Protein AF-A0A353N7E7-F1 (afdb_monomer)

Secondary structure (DSSP, 8-state):
-PPPPPPPTTS-EEETTEEE-PPPP--PPSEEEEEEEE-TTS-EEEEEEEE-SSS--EEEEE-TTS-EEEEETT---EEHHHHHHHTT--SHHHHHHHTTT-TT--

Radius of gyration: 22.48 Å; Cα contacts (8 Å, |Δi|>4): 150; chains: 1; bounding box: 47×24×60 Å

Nearest PDB structures (foldseek):
  8x6g-assembly1_C  TM=9.381E-01  e=1.611E-09  Staphylococcus aureus
  6zfb-assembly1_x  TM=9.449E-01  e=2.851E-09  Bacillus subtilis
  6zfb-assembly1_X  TM=9.499E-01  e=4.015E-09  Bacillus subtilis
  8syi-assembly1_C  TM=8.340E-01  e=1.000E-08  Synechococcus elongatus
  8urw-assemb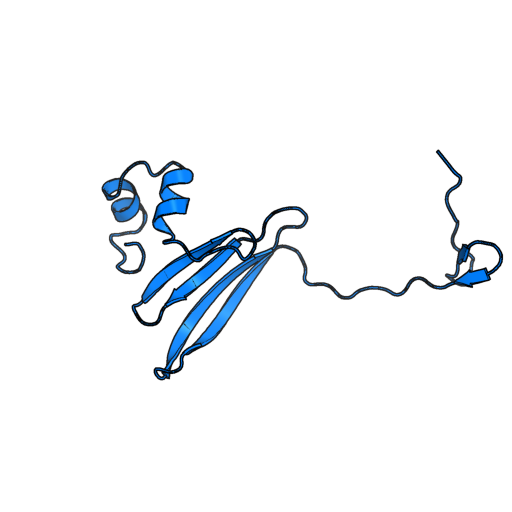ly1_C  TM=8.287E-01  e=3.316E-08  Synechococcus elongatus

pLDDT: mean 93.39, std 5.03, range [66.38, 98.0]

Mean predicted aligned error: 5.49 Å

Structure (mmCIF, N/CA/C/O backbone):
data_AF-A0A353N7E7-F1
#
_entry.id   AF-A0A353N7E7-F1
#
loop_
_atom_site.group_PDB
_atom_site.id
_atom_site.type_symbol
_atom_site.label_atom_id
_atom_site.label_alt_id
_atom_site.label_comp_id
_atom_site.label_asym_id
_atom_site.label_entity_id
_atom_site.label_seq_id
_atom_site.pdbx_PDB_ins_code
_atom_site.Cartn_x
_atom_site.Cartn_y
_atom_site.Cartn_z
_atom_site.occupancy
_atom_site.B_iso_or_equiv
_atom_site.auth_seq_id
_atom_site.auth_comp_id
_atom_site.auth_asym_id
_atom_site.auth_atom_id
_atom_site.pdbx_PDB_model_num
ATOM 1 N N . MET A 1 1 ? 0.642 7.565 -36.385 1.00 72.25 1 MET A N 1
ATOM 2 C CA . MET A 1 1 ? 1.321 6.565 -35.532 1.00 72.25 1 MET A CA 1
ATOM 3 C C . MET A 1 1 ? 2.684 6.323 -36.153 1.00 72.25 1 MET A C 1
ATOM 5 O O . MET A 1 1 ? 2.719 6.165 -37.364 1.00 72.25 1 MET A O 1
ATOM 9 N N . GLY A 1 2 ? 3.769 6.441 -35.384 1.00 86.31 2 GLY A N 1
ATOM 10 C CA . GLY A 1 2 ? 5.131 6.202 -35.885 1.00 86.31 2 GLY A CA 1
ATOM 11 C C . GLY A 1 2 ? 5.512 4.722 -35.842 1.00 86.31 2 GLY A C 1
ATOM 12 O O . GLY A 1 2 ? 4.775 3.920 -35.264 1.00 86.31 2 GLY A O 1
ATOM 13 N N . ASP A 1 3 ? 6.657 4.389 -36.434 1.00 89.12 3 ASP A N 1
ATOM 14 C CA . ASP A 1 3 ? 7.176 3.020 -36.478 1.00 89.12 3 ASP A CA 1
ATOM 15 C C . ASP A 1 3 ? 7.611 2.515 -35.094 1.00 89.12 3 ASP A C 1
ATOM 17 O O . ASP A 1 3 ? 8.061 3.279 -34.234 1.00 89.12 3 ASP A O 1
ATOM 21 N N . PHE A 1 4 ? 7.477 1.204 -34.882 1.00 92.81 4 PHE A N 1
ATOM 22 C CA . PHE A 1 4 ? 7.832 0.536 -33.633 1.00 92.81 4 PHE A CA 1
ATOM 23 C C . PHE A 1 4 ? 9.270 -0.014 -33.702 1.00 92.81 4 PHE A C 1
ATOM 25 O O . PHE A 1 4 ? 9.557 -0.822 -34.589 1.00 92.81 4 PHE A O 1
ATOM 32 N N . PRO A 1 5 ? 10.181 0.368 -32.787 1.00 93.94 5 PRO A N 1
ATOM 33 C CA . PRO A 1 5 ? 11.534 -0.183 -32.759 1.00 93.94 5 PRO A CA 1
ATOM 34 C C . PRO A 1 5 ? 11.524 -1.692 -32.493 1.00 93.94 5 PRO A C 1
ATOM 36 O O . PRO A 1 5 ? 10.916 -2.156 -31.529 1.00 93.94 5 PRO A O 1
ATOM 39 N N . LEU A 1 6 ? 12.236 -2.456 -33.321 1.00 95.69 6 LEU A N 1
ATOM 40 C CA . LEU A 1 6 ? 12.365 -3.905 -33.169 1.00 95.69 6 LEU A CA 1
ATOM 41 C C . LEU A 1 6 ? 13.646 -4.271 -32.416 1.00 95.69 6 LEU A C 1
ATOM 43 O O . LEU A 1 6 ? 14.672 -3.597 -32.532 1.00 95.69 6 LEU A O 1
ATOM 47 N N . MET A 1 7 ? 13.568 -5.351 -31.642 1.00 97.94 7 MET A N 1
ATOM 48 C CA . MET A 1 7 ? 14.715 -5.923 -30.943 1.00 97.94 7 MET A CA 1
ATOM 49 C C . MET A 1 7 ? 15.620 -6.653 -31.944 1.00 97.94 7 MET A C 1
ATOM 51 O O . MET A 1 7 ? 15.131 -7.375 -32.813 1.00 97.94 7 MET A O 1
ATOM 55 N N . THR A 1 8 ? 16.933 -6.477 -31.820 1.00 97.62 8 THR A N 1
ATOM 56 C CA . THR A 1 8 ? 17.926 -7.230 -32.598 1.00 97.62 8 THR A CA 1
ATOM 57 C C . THR A 1 8 ? 18.084 -8.654 -32.052 1.00 97.62 8 THR A C 1
ATOM 59 O O . THR A 1 8 ? 17.718 -8.939 -30.912 1.00 97.62 8 THR A O 1
ATOM 62 N N . GLU A 1 9 ? 18.727 -9.547 -32.807 1.00 97.44 9 GLU A N 1
ATOM 63 C CA . GLU A 1 9 ? 19.073 -10.902 -32.333 1.00 97.44 9 GLU A CA 1
ATOM 64 C C . GLU A 1 9 ? 19.975 -10.904 -31.082 1.00 97.44 9 GLU A C 1
ATOM 66 O O . GLU A 1 9 ? 20.043 -11.897 -30.3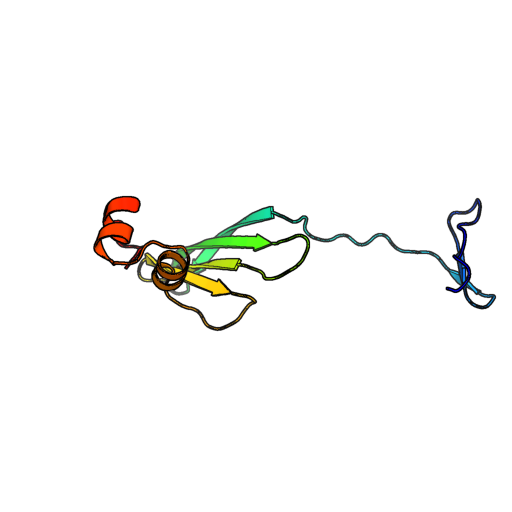63 1.00 97.44 9 GLU A O 1
ATOM 71 N N . LYS A 1 10 ? 20.649 -9.781 -30.793 1.00 96.88 10 LYS A N 1
ATOM 72 C CA . LYS A 1 10 ? 21.491 -9.594 -29.602 1.00 96.88 10 LYS A CA 1
ATOM 73 C C . LYS A 1 10 ? 20.714 -9.100 -28.376 1.00 96.88 10 LYS A C 1
AT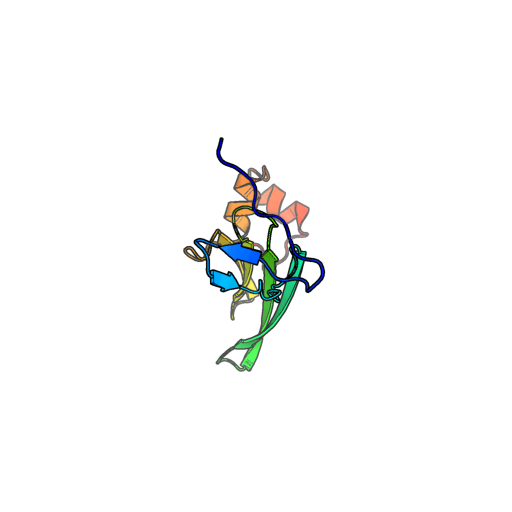OM 75 O O . LYS A 1 10 ? 21.316 -8.924 -27.320 1.00 96.88 10 LYS A O 1
ATOM 80 N N . GLY A 1 11 ? 19.413 -8.827 -28.500 1.00 96.56 11 GLY A N 1
ATOM 81 C CA . GLY A 1 11 ? 18.598 -8.268 -27.416 1.00 96.56 11 GLY A CA 1
ATOM 82 C C . GLY A 1 11 ? 18.751 -6.753 -27.215 1.00 96.56 11 GLY A C 1
ATOM 83 O O . GLY A 1 11 ? 18.371 -6.227 -26.169 1.00 96.56 11 GLY A O 1
ATOM 84 N N . THR A 1 12 ? 19.314 -6.042 -28.195 1.00 97.56 12 THR A N 1
ATOM 85 C CA . THR A 1 12 ? 19.492 -4.580 -28.186 1.00 97.56 12 THR A CA 1
ATOM 86 C C . THR A 1 12 ? 18.475 -3.892 -29.099 1.00 97.56 12 THR A C 1
ATOM 88 O O . THR A 1 12 ? 17.743 -4.541 -29.845 1.00 97.56 12 THR A O 1
ATOM 91 N N . PHE A 1 13 ? 18.419 -2.562 -29.049 1.00 97.88 13 PHE A N 1
ATOM 92 C CA . PHE A 1 13 ? 17.574 -1.721 -29.897 1.00 97.88 13 PHE A CA 1
ATOM 93 C C . PHE A 1 13 ? 18.403 -0.599 -30.522 1.00 97.88 13 PHE A C 1
ATOM 95 O O . PHE A 1 13 ? 19.276 -0.041 -29.859 1.00 97.88 13 PHE A O 1
ATOM 102 N N . ILE A 1 14 ? 18.095 -0.215 -31.764 1.00 96.62 14 ILE A N 1
ATOM 103 C CA . ILE A 1 14 ? 18.683 0.970 -32.403 1.00 96.62 14 ILE A CA 1
ATOM 104 C C . ILE A 1 14 ? 17.732 2.152 -32.225 1.00 96.62 14 ILE A C 1
ATOM 106 O O . ILE A 1 14 ? 16.656 2.188 -32.816 1.00 96.62 14 ILE A O 1
ATOM 110 N N . ILE A 1 15 ? 18.132 3.133 -31.416 1.00 96.25 15 ILE A N 1
ATOM 111 C CA . ILE A 1 15 ? 17.356 4.348 -31.141 1.00 96.25 15 ILE A CA 1
ATOM 112 C C . ILE A 1 15 ? 18.164 5.547 -31.634 1.00 96.25 15 ILE A C 1
ATOM 114 O O . ILE A 1 15 ? 19.226 5.844 -31.088 1.00 96.25 15 ILE A O 1
ATOM 118 N N . ASN A 1 16 ? 17.667 6.235 -32.666 1.00 93.94 16 ASN A N 1
ATOM 119 C CA . ASN A 1 16 ? 18.339 7.377 -33.305 1.00 93.94 16 ASN A CA 1
ATOM 120 C C . ASN A 1 16 ? 19.790 7.071 -33.731 1.00 93.94 16 ASN A C 1
ATOM 122 O O . ASN A 1 16 ? 20.693 7.874 -33.514 1.00 93.94 16 ASN A O 1
ATOM 126 N N . GLY A 1 17 ? 20.023 5.881 -34.296 1.00 94.50 17 GLY A N 1
ATOM 127 C CA . GLY A 1 17 ? 21.340 5.445 -34.776 1.00 94.50 17 GLY A CA 1
ATOM 128 C C . GLY A 1 17 ? 22.296 4.922 -33.697 1.00 94.50 17 GLY A C 1
ATOM 129 O O . GLY A 1 17 ? 23.376 4.453 -34.038 1.00 94.50 17 GLY A O 1
ATOM 130 N N . ALA A 1 18 ? 21.909 4.949 -32.418 1.00 96.94 18 ALA A N 1
ATOM 131 C CA . ALA A 1 18 ? 22.701 4.405 -31.318 1.00 96.94 18 ALA A CA 1
ATOM 132 C C . ALA A 1 18 ? 22.117 3.085 -30.799 1.00 96.94 18 ALA A C 1
ATOM 134 O O . ALA A 1 18 ? 20.904 2.963 -30.614 1.00 96.94 18 ALA A O 1
ATOM 135 N N . GLU A 1 19 ? 22.986 2.116 -30.514 1.00 97.75 19 GLU A N 1
ATOM 136 C CA . GLU A 1 19 ? 22.604 0.852 -29.883 1.00 97.75 19 GLU A CA 1
ATOM 137 C C . GLU A 1 19 ? 22.329 1.057 -28.387 1.00 97.75 19 GLU A C 1
ATOM 139 O O . GLU A 1 19 ? 23.097 1.700 -27.669 1.00 97.75 19 GLU A O 1
ATOM 144 N N . ARG A 1 20 ? 21.198 0.534 -27.915 1.00 97.56 20 ARG A N 1
ATOM 145 C CA . ARG A 1 20 ? 20.740 0.641 -26.529 1.00 97.56 20 ARG A CA 1
ATOM 146 C C . ARG A 1 20 ? 20.236 -0.698 -26.019 1.00 97.56 20 ARG A C 1
ATOM 148 O O . ARG A 1 20 ? 19.734 -1.518 -26.783 1.00 97.56 20 ARG A O 1
ATOM 155 N N . VAL A 1 21 ? 20.307 -0.880 -24.705 1.00 97.56 21 VAL A N 1
ATOM 156 C CA . VAL A 1 21 ? 19.694 -2.011 -24.004 1.00 97.56 21 VAL A CA 1
ATOM 157 C C . VAL A 1 21 ? 18.589 -1.498 -23.088 1.00 97.56 21 VAL A C 1
ATOM 159 O O . VAL A 1 21 ? 18.697 -0.408 -22.521 1.00 97.56 21 VAL A O 1
ATOM 162 N N . ILE A 1 22 ? 17.528 -2.286 -22.940 1.00 96.38 22 ILE A N 1
ATOM 163 C CA . ILE A 1 22 ? 16.488 -2.033 -21.943 1.00 96.38 22 ILE A CA 1
ATOM 164 C C . ILE A 1 22 ? 16.830 -2.844 -20.697 1.00 96.38 22 ILE A C 1
ATOM 166 O O . ILE A 1 22 ? 17.016 -4.055 -20.772 1.00 96.38 22 ILE A O 1
ATOM 170 N N . VAL A 1 23 ? 16.921 -2.170 -19.552 1.00 97.31 23 VAL A N 1
ATOM 171 C CA . VAL A 1 23 ? 17.194 -2.817 -18.265 1.00 97.31 23 VAL A CA 1
ATOM 172 C C . VAL A 1 23 ? 15.876 -3.205 -17.608 1.00 97.31 23 VAL A C 1
ATOM 174 O O . VAL A 1 23 ? 14.990 -2.365 -17.438 1.00 97.31 23 VAL A O 1
ATOM 177 N N . SER A 1 24 ? 15.760 -4.473 -17.213 1.00 96.38 24 SER A N 1
ATOM 178 C CA . SER A 1 24 ? 14.620 -4.962 -16.440 1.00 96.38 24 SER A CA 1
ATOM 179 C C . SER A 1 24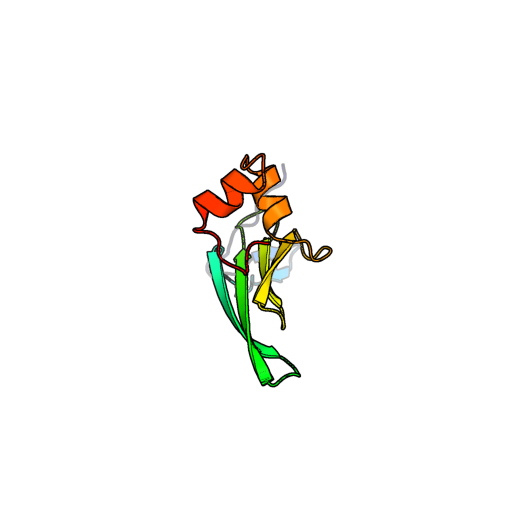 ? 14.533 -4.238 -15.099 1.00 96.38 24 SER A C 1
ATOM 181 O O . SER A 1 24 ? 15.493 -4.208 -14.330 1.00 96.38 24 SER A O 1
ATOM 183 N N . GLN A 1 25 ? 13.366 -3.672 -14.803 1.00 95.31 25 GLN A N 1
ATOM 184 C CA . GLN A 1 25 ? 13.094 -3.062 -13.507 1.00 95.31 25 GLN A CA 1
ATOM 185 C C . GLN A 1 25 ? 12.586 -4.114 -12.522 1.00 95.31 25 GLN A C 1
ATOM 187 O O . GLN A 1 25 ? 11.755 -4.951 -12.873 1.00 95.31 25 GLN A O 1
ATOM 192 N N . LEU A 1 26 ? 13.044 -4.031 -11.273 1.00 95.25 26 LEU A N 1
ATOM 193 C CA . LEU A 1 26 ? 12.457 -4.769 -10.161 1.00 95.25 26 LEU A CA 1
ATOM 194 C C . LEU A 1 26 ? 11.525 -3.834 -9.388 1.00 95.25 26 LEU A C 1
ATOM 196 O O . LEU A 1 26 ? 11.972 -2.880 -8.753 1.00 95.25 26 LEU A O 1
ATOM 200 N N . VAL A 1 27 ? 10.226 -4.115 -9.449 1.00 93.69 27 VAL A N 1
ATOM 201 C CA . VAL A 1 27 ? 9.177 -3.350 -8.763 1.00 93.69 27 VAL A CA 1
ATOM 202 C C . VAL A 1 27 ? 8.331 -4.281 -7.901 1.00 93.69 27 VAL A C 1
ATOM 204 O O . VAL A 1 27 ? 8.270 -5.486 -8.148 1.00 93.69 27 VAL A O 1
ATOM 207 N N . ARG A 1 28 ? 7.672 -3.735 -6.873 1.00 91.62 28 ARG A N 1
ATOM 208 C CA . ARG A 1 28 ? 6.704 -4.512 -6.087 1.00 91.62 28 ARG A CA 1
ATOM 209 C C . ARG A 1 28 ? 5.508 -4.863 -6.964 1.00 91.62 28 ARG A C 1
ATOM 211 O O . ARG A 1 28 ? 5.024 -4.014 -7.711 1.00 91.62 28 ARG A O 1
ATOM 218 N N . SER A 1 29 ? 5.025 -6.094 -6.845 1.00 96.19 29 SER A N 1
ATOM 219 C CA . SER A 1 29 ? 3.791 -6.509 -7.502 1.00 96.19 29 SER A CA 1
ATOM 220 C C . SER A 1 29 ? 2.580 -5.780 -6.905 1.00 96.19 29 SER A C 1
ATOM 222 O O . SER A 1 29 ? 2.581 -5.449 -5.719 1.00 96.19 29 SER A O 1
ATOM 224 N N . PRO A 1 30 ? 1.509 -5.576 -7.681 1.00 97.62 30 PRO A N 1
ATOM 225 C CA . PRO A 1 30 ? 0.214 -5.212 -7.123 1.00 97.62 30 PRO A CA 1
ATOM 226 C C . PRO A 1 30 ? -0.249 -6.253 -6.098 1.00 97.62 30 PRO A C 1
ATOM 228 O O . PRO A 1 30 ? -0.062 -7.453 -6.303 1.00 97.62 30 PRO A O 1
ATOM 231 N N . GLY A 1 31 ? -0.851 -5.807 -5.000 1.00 97.31 31 GLY A N 1
ATOM 232 C CA . GLY A 1 31 ? -1.292 -6.699 -3.932 1.00 97.31 31 GLY A CA 1
ATOM 233 C C . GLY A 1 31 ? -1.475 -6.007 -2.589 1.00 97.31 31 GLY A C 1
ATOM 234 O O . GLY A 1 31 ? -1.390 -4.783 -2.480 1.00 97.31 31 GLY A O 1
ATOM 235 N N . VAL A 1 32 ? -1.730 -6.823 -1.566 1.00 97.94 32 VAL A N 1
ATOM 236 C CA . VAL A 1 32 ? -1.856 -6.383 -0.174 1.00 97.94 32 VAL A CA 1
ATOM 237 C C . VAL A 1 32 ? -0.600 -6.789 0.587 1.00 97.94 32 VAL A C 1
ATOM 239 O O . VAL A 1 32 ? -0.233 -7.962 0.612 1.00 97.94 32 VAL A O 1
ATOM 242 N N . TYR A 1 33 ? 0.050 -5.813 1.210 1.00 97.88 33 TYR A N 1
ATOM 243 C CA . TYR A 1 33 ? 1.261 -5.994 2.001 1.00 97.88 33 TYR A CA 1
ATOM 244 C C . TYR A 1 33 ? 0.976 -5.675 3.457 1.00 97.88 33 TYR A C 1
ATOM 246 O O . TYR A 1 33 ? 0.416 -4.622 3.742 1.00 97.88 33 TYR A O 1
ATOM 254 N N . PHE A 1 34 ? 1.409 -6.540 4.369 1.00 98.00 34 PHE A N 1
ATOM 255 C CA . PHE A 1 34 ? 1.286 -6.319 5.807 1.00 98.00 34 PHE A CA 1
ATOM 256 C C . PHE A 1 34 ? 2.637 -5.933 6.404 1.00 98.00 34 PHE A C 1
ATOM 258 O O . PHE A 1 34 ? 3.675 -6.470 6.015 1.00 98.00 34 PHE A O 1
ATOM 265 N N . GLY A 1 35 ? 2.616 -4.994 7.342 1.00 96.75 35 GLY A N 1
ATOM 266 C CA . GLY A 1 35 ? 3.788 -4.476 8.028 1.00 96.75 35 GLY A CA 1
ATOM 267 C C . GLY A 1 35 ? 3.647 -4.561 9.542 1.00 96.75 35 GLY A C 1
ATOM 268 O O . GLY A 1 35 ? 2.543 -4.571 10.089 1.00 96.75 35 GLY A O 1
ATOM 269 N N . LYS A 1 36 ? 4.799 -4.611 10.211 1.00 96.69 36 LYS A N 1
ATOM 270 C CA . LYS A 1 36 ? 4.931 -4.534 11.664 1.00 96.69 36 LYS A CA 1
ATOM 271 C C . LYS A 1 36 ? 6.088 -3.596 11.995 1.00 96.69 36 LYS A C 1
ATOM 273 O O . LYS A 1 36 ? 7.192 -3.797 11.493 1.00 96.69 36 LYS A O 1
ATOM 278 N N . SER A 1 37 ? 5.850 -2.607 12.845 1.00 95.56 37 SER A N 1
ATOM 279 C CA . SER A 1 37 ? 6.876 -1.707 13.380 1.00 95.56 37 SER A CA 1
ATOM 280 C C . SER A 1 37 ? 6.726 -1.559 14.894 1.00 95.56 37 SER A C 1
ATOM 282 O O . SER A 1 37 ? 5.725 -1.978 15.472 1.00 95.56 37 SER A O 1
ATOM 284 N N . ILE A 1 38 ? 7.749 -1.014 15.549 1.00 94.75 38 ILE A N 1
ATOM 285 C CA . ILE A 1 38 ? 7.703 -0.652 16.968 1.00 94.75 38 ILE A CA 1
ATOM 286 C C . ILE A 1 38 ? 7.664 0.873 17.025 1.00 94.75 38 ILE A C 1
ATOM 288 O O . ILE A 1 38 ? 8.553 1.532 16.488 1.00 94.75 38 ILE A O 1
ATOM 292 N N . ASP A 1 39 ? 6.609 1.419 17.620 1.00 92.50 39 ASP A N 1
ATOM 293 C CA . ASP A 1 39 ? 6.487 2.846 17.896 1.00 92.50 39 ASP A CA 1
ATOM 294 C C . ASP A 1 39 ? 7.452 3.278 19.015 1.00 92.50 39 ASP A C 1
ATOM 296 O O . ASP A 1 39 ? 7.955 2.468 19.791 1.00 92.50 39 ASP A O 1
ATOM 300 N N . THR A 1 40 ? 7.686 4.583 19.120 1.00 91.38 40 THR A N 1
ATOM 301 C CA . THR A 1 40 ? 8.488 5.232 20.166 1.00 91.38 40 THR A CA 1
ATOM 302 C C . THR A 1 40 ? 8.088 4.847 21.594 1.00 91.38 40 THR A C 1
ATOM 304 O O . THR A 1 40 ? 8.950 4.769 22.466 1.00 91.38 40 THR A O 1
ATOM 307 N N . SER A 1 41 ? 6.810 4.542 21.830 1.00 92.50 41 SER A N 1
ATOM 308 C CA . SER A 1 41 ? 6.294 4.026 23.106 1.00 92.50 41 SER A CA 1
ATOM 309 C C . SER A 1 41 ? 6.683 2.567 23.409 1.00 92.50 41 SER A C 1
ATOM 311 O O . SER A 1 41 ? 6.357 2.050 24.475 1.00 92.50 41 SER A O 1
ATOM 313 N N . GLY A 1 42 ? 7.348 1.874 22.479 1.00 92.38 42 GLY A N 1
ATOM 314 C CA . GLY A 1 42 ? 7.630 0.437 22.541 1.00 92.38 42 GLY A CA 1
ATOM 315 C C . GLY A 1 42 ? 6.468 -0.437 22.059 1.00 92.38 42 GLY A C 1
ATOM 316 O O . GLY A 1 42 ? 6.596 -1.663 21.998 1.00 92.38 42 GLY A O 1
ATOM 317 N N . LYS A 1 43 ? 5.335 0.167 21.684 1.00 93.88 43 LYS A N 1
ATOM 318 C CA . LYS A 1 43 ? 4.162 -0.558 21.200 1.00 93.88 43 LYS A CA 1
ATOM 319 C C . LYS A 1 43 ? 4.383 -1.095 19.790 1.00 93.88 43 LYS A C 1
ATOM 321 O O . LYS A 1 43 ? 4.900 -0.407 18.916 1.00 93.88 43 LYS A O 1
ATOM 326 N N . THR A 1 44 ? 3.939 -2.324 19.545 1.00 95.38 44 THR A N 1
ATOM 327 C CA . THR A 1 44 ? 3.884 -2.873 18.187 1.00 95.38 44 THR A CA 1
ATOM 328 C C . THR A 1 44 ? 2.739 -2.234 17.402 1.00 95.38 44 THR A C 1
ATOM 330 O O . THR A 1 44 ? 1.589 -2.317 17.822 1.00 95.38 44 THR A O 1
ATOM 333 N N . ILE A 1 45 ? 3.050 -1.675 16.236 1.00 96.31 45 ILE A N 1
ATOM 334 C CA . ILE A 1 45 ? 2.089 -1.138 15.275 1.00 96.31 45 ILE A CA 1
ATOM 335 C C . ILE A 1 45 ? 2.006 -2.066 14.069 1.00 96.31 45 ILE A C 1
ATOM 337 O O . ILE A 1 45 ? 3.025 -2.474 13.507 1.00 96.31 45 ILE A O 1
ATOM 341 N N . TYR A 1 46 ? 0.779 -2.376 13.661 1.00 96.56 46 TYR A N 1
ATOM 342 C CA . TYR A 1 46 ? 0.497 -3.122 12.442 1.00 96.56 46 TYR A CA 1
ATOM 343 C C . TYR A 1 46 ? 0.027 -2.178 11.340 1.00 96.56 46 TYR A C 1
ATOM 345 O O . TYR A 1 46 ? -0.687 -1.204 11.593 1.00 96.56 46 TYR A O 1
ATOM 353 N N . SER A 1 47 ? 0.409 -2.485 10.106 1.00 97.25 47 SER A N 1
ATOM 354 C CA . SER A 1 47 ? -0.023 -1.746 8.925 1.00 97.25 47 SER A CA 1
ATOM 355 C C . SER A 1 47 ? -0.370 -2.679 7.775 1.00 97.25 47 SER A C 1
ATOM 357 O O . SER A 1 47 ? 0.065 -3.831 7.721 1.00 97.25 47 SER A O 1
ATOM 359 N N . ALA A 1 48 ? -1.176 -2.176 6.850 1.00 97.75 48 ALA A N 1
ATOM 360 C CA . ALA A 1 48 ? -1.522 -2.842 5.610 1.00 97.75 48 ALA A CA 1
AT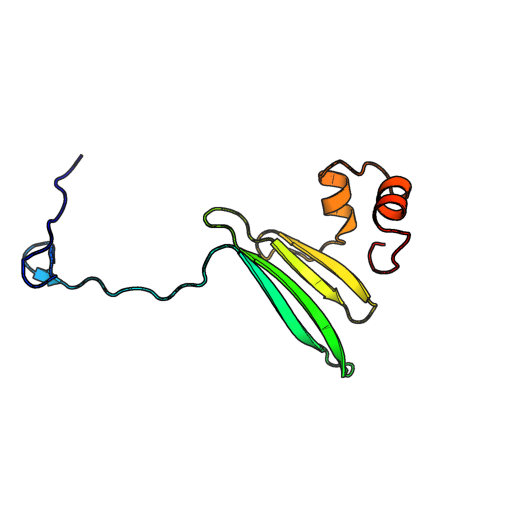OM 361 C C . ALA A 1 48 ? -1.512 -1.829 4.461 1.00 97.75 48 ALA A C 1
ATOM 363 O O . ALA A 1 48 ? -2.055 -0.737 4.591 1.00 97.75 48 ALA A O 1
ATOM 364 N N . ILE A 1 49 ? -0.906 -2.177 3.330 1.00 97.19 49 ILE A N 1
ATOM 365 C CA . ILE A 1 49 ? -0.849 -1.328 2.135 1.00 97.19 49 ILE A CA 1
ATOM 366 C C . ILE A 1 49 ? -1.428 -2.106 0.961 1.00 97.19 49 ILE A C 1
ATOM 368 O O . ILE A 1 49 ? -0.963 -3.203 0.653 1.00 97.19 49 ILE A O 1
ATOM 372 N N . ILE A 1 50 ? -2.413 -1.520 0.290 1.00 97.44 50 ILE A N 1
ATOM 373 C CA . ILE A 1 50 ? -2.990 -2.025 -0.953 1.00 97.44 50 ILE A CA 1
ATOM 374 C C . ILE A 1 50 ? -2.357 -1.253 -2.109 1.00 97.44 50 ILE A C 1
ATOM 376 O O . ILE A 1 50 ? -2.579 -0.051 -2.268 1.00 97.44 50 ILE A O 1
ATOM 380 N N . ILE A 1 51 ? -1.566 -1.962 -2.912 1.00 96.81 51 ILE A N 1
ATOM 381 C CA . ILE A 1 51 ? -0.891 -1.434 -4.097 1.00 96.81 51 ILE A CA 1
ATOM 382 C C . ILE A 1 51 ? -1.668 -1.902 -5.333 1.00 96.81 51 ILE A C 1
ATOM 384 O O . ILE A 1 51 ? -1.658 -3.101 -5.630 1.00 96.81 51 ILE A O 1
ATOM 388 N N . PRO A 1 52 ? -2.351 -1.009 -6.068 1.00 96.56 52 PRO A N 1
ATOM 389 C CA . PRO A 1 52 ? -3.021 -1.386 -7.305 1.00 96.56 52 PRO A CA 1
ATOM 390 C C . PRO A 1 52 ? -2.032 -1.457 -8.477 1.00 96.56 52 PRO A C 1
ATOM 392 O O . PRO A 1 52 ? -0.967 -0.846 -8.458 1.00 96.56 52 PRO A O 1
ATOM 395 N N . ASN A 1 53 ? -2.423 -2.147 -9.553 1.00 95.38 53 ASN A N 1
ATOM 396 C CA . ASN A 1 53 ? -1.670 -2.110 -10.814 1.00 95.38 53 ASN A CA 1
ATOM 397 C C . ASN A 1 53 ? -1.729 -0.722 -11.477 1.00 95.38 53 ASN A C 1
ATOM 399 O O . ASN A 1 53 ? -0.781 -0.280 -12.119 1.00 95.38 53 ASN A O 1
ATOM 403 N N . ARG A 1 54 ? -2.863 -0.031 -11.323 1.00 93.88 54 ARG A N 1
ATOM 404 C CA . ARG A 1 54 ? -3.071 1.362 -11.727 1.00 93.88 54 ARG A CA 1
ATOM 405 C C . ARG A 1 54 ? -4.026 2.026 -10.746 1.00 93.88 54 ARG A C 1
ATOM 407 O O . ARG A 1 54 ? -5.033 1.423 -10.386 1.00 93.88 54 ARG A O 1
ATOM 414 N N . GLY A 1 55 ? -3.738 3.269 -10.379 1.00 93.62 55 GLY A N 1
ATOM 415 C CA . GLY A 1 55 ? -4.601 4.082 -9.527 1.00 93.62 55 GLY A CA 1
ATOM 416 C C . GLY A 1 55 ? -4.059 4.271 -8.115 1.00 93.62 55 GLY A C 1
ATOM 417 O O . GLY A 1 55 ? -2.857 4.177 -7.869 1.00 93.62 55 GLY A O 1
ATOM 418 N N . THR A 1 56 ? -4.977 4.579 -7.208 1.00 94.50 56 THR A N 1
ATOM 419 C CA . THR A 1 56 ? -4.687 5.105 -5.876 1.00 94.50 56 THR A CA 1
ATOM 420 C C . THR A 1 56 ? -4.268 4.037 -4.875 1.00 94.50 56 THR A C 1
ATOM 422 O O . THR A 1 56 ? -4.891 2.982 -4.768 1.00 94.50 56 THR A O 1
ATOM 425 N N . TRP A 1 57 ? -3.238 4.347 -4.090 1.00 95.19 57 TRP A N 1
ATOM 426 C CA . TRP A 1 57 ? -2.779 3.494 -2.999 1.00 95.19 57 TRP A CA 1
ATOM 427 C C . TRP A 1 57 ? -3.670 3.671 -1.771 1.00 95.19 57 TRP A C 1
ATOM 429 O O . TRP A 1 57 ? -4.046 4.796 -1.430 1.00 95.19 57 TRP A O 1
ATOM 439 N N . LEU A 1 58 ? -3.972 2.564 -1.092 1.00 96.88 58 LEU A N 1
ATOM 440 C CA . LEU A 1 58 ? -4.660 2.581 0.195 1.00 96.88 58 LEU A CA 1
ATOM 441 C C . LEU A 1 58 ? -3.703 2.103 1.278 1.00 96.88 58 LEU A C 1
ATOM 443 O O . LEU A 1 58 ? -3.229 0.971 1.233 1.00 96.88 58 LEU A O 1
ATOM 447 N N . GLU A 1 59 ? -3.430 2.950 2.256 1.00 97.38 59 GLU A N 1
ATOM 448 C CA . GLU A 1 59 ? -2.541 2.632 3.369 1.00 97.38 59 GLU A CA 1
ATOM 449 C C . GLU A 1 59 ? -3.352 2.646 4.658 1.00 97.38 59 GLU A C 1
ATOM 451 O O . GLU A 1 59 ? -4.049 3.615 4.938 1.00 97.38 59 GLU A O 1
ATOM 456 N N . MET A 1 60 ? -3.277 1.578 5.440 1.00 97.25 60 MET A N 1
ATOM 457 C CA . MET A 1 60 ? -3.966 1.423 6.714 1.00 97.25 60 MET A CA 1
ATOM 458 C C . MET A 1 60 ? -2.944 1.169 7.812 1.00 97.25 60 MET A C 1
ATOM 460 O O . MET A 1 60 ? -2.007 0.393 7.629 1.00 97.25 60 MET A O 1
ATOM 464 N N . GLU A 1 61 ? -3.122 1.807 8.958 1.00 96.25 61 GLU A N 1
ATOM 465 C CA . GLU A 1 61 ? -2.224 1.645 10.099 1.00 96.25 61 GLU A CA 1
ATOM 466 C C . GLU A 1 61 ? -2.979 1.819 11.411 1.00 96.25 61 GLU A C 1
ATOM 468 O O . GLU A 1 61 ? -3.873 2.666 11.519 1.00 96.25 61 GLU A O 1
ATOM 473 N N . PHE A 1 62 ? -2.583 1.038 12.410 1.00 95.75 62 PHE A N 1
ATOM 474 C CA . PHE A 1 62 ? -2.935 1.322 13.795 1.00 95.75 62 PHE A CA 1
ATOM 475 C C . PHE A 1 62 ? -2.075 2.473 14.326 1.00 95.75 62 PHE A C 1
ATOM 477 O O . PHE A 1 62 ? -0.974 2.726 13.835 1.00 95.75 62 PHE A O 1
ATOM 484 N N . ASP A 1 63 ? -2.569 3.191 15.325 1.00 92.50 63 ASP A N 1
ATOM 485 C CA . ASP A 1 63 ? -1.768 4.135 16.099 1.00 92.50 63 ASP A CA 1
ATOM 486 C C . ASP A 1 63 ? -1.404 3.577 17.489 1.00 92.50 63 ASP A C 1
ATOM 488 O O . ASP A 1 63 ? -1.729 2.442 17.852 1.00 92.50 63 ASP A O 1
ATOM 492 N N . ALA A 1 64 ? -0.723 4.396 18.293 1.00 91.44 64 ALA A N 1
ATOM 493 C CA . ALA A 1 64 ? -0.353 4.038 19.659 1.00 91.44 64 ALA A CA 1
ATOM 494 C C . ALA A 1 64 ? -1.564 3.815 20.591 1.00 91.44 64 ALA A C 1
ATOM 4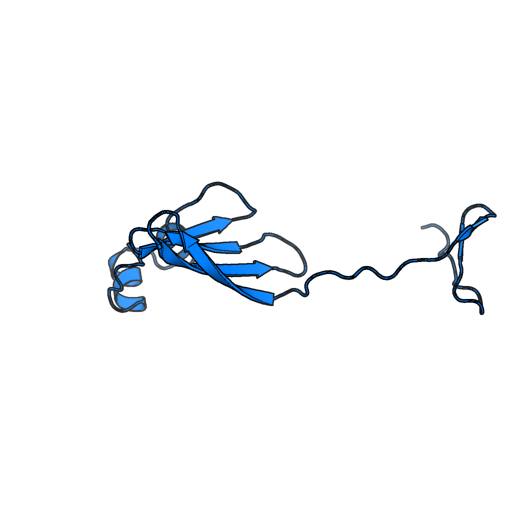96 O O . ALA A 1 64 ? -1.413 3.176 21.632 1.00 91.44 64 ALA A O 1
ATOM 497 N N . ASN A 1 65 ? -2.763 4.260 20.206 1.00 91.31 65 ASN A N 1
ATOM 498 C CA . ASN A 1 65 ? -4.013 4.122 20.957 1.00 91.31 65 ASN A CA 1
ATOM 499 C C . ASN A 1 65 ? -4.912 2.990 20.424 1.00 91.31 65 ASN A C 1
ATOM 501 O O . ASN A 1 65 ? -6.074 2.916 20.805 1.00 91.31 65 ASN A O 1
ATOM 505 N N . ASP A 1 66 ? -4.387 2.117 19.555 1.00 91.50 66 ASP A N 1
ATOM 506 C CA . ASP A 1 66 ? -5.139 1.032 18.899 1.00 91.50 66 ASP A CA 1
ATOM 507 C C . ASP A 1 66 ? -6.266 1.504 17.971 1.00 91.50 66 ASP A C 1
ATOM 509 O O . ASP A 1 66 ? -7.125 0.709 17.602 1.00 91.50 66 ASP A O 1
ATOM 513 N N . VAL A 1 67 ? -6.251 2.759 17.520 1.00 93.62 67 VAL A N 1
ATOM 514 C CA . VAL A 1 67 ? -7.222 3.273 16.548 1.00 93.62 67 VAL A CA 1
ATOM 515 C C . VAL A 1 67 ? -6.737 2.977 15.131 1.00 93.62 67 VAL A C 1
ATOM 517 O O . VAL A 1 67 ? -5.576 3.224 14.789 1.00 93.62 67 VAL A O 1
ATOM 520 N N . LEU A 1 68 ? -7.630 2.449 14.288 1.00 95.88 68 LEU A N 1
ATOM 521 C CA . LEU A 1 68 ? -7.333 2.138 12.894 1.00 95.88 68 LEU A CA 1
ATOM 522 C C . LEU A 1 68 ? -7.619 3.338 11.988 1.00 95.88 68 LEU A C 1
ATOM 524 O O . LEU A 1 68 ? -8.720 3.892 11.936 1.00 95.88 68 LEU A O 1
ATOM 528 N N . TYR A 1 69 ? -6.623 3.687 11.190 1.00 96.69 69 TYR A N 1
ATOM 529 C CA . TYR A 1 69 ? -6.697 4.794 10.254 1.00 96.69 69 TYR A CA 1
ATOM 530 C C . TYR A 1 69 ? -6.400 4.353 8.833 1.00 96.69 69 TYR A C 1
ATOM 532 O O . TYR A 1 69 ? -5.791 3.311 8.599 1.00 96.69 69 TYR A O 1
ATOM 540 N N . VAL A 1 70 ? -6.780 5.213 7.893 1.00 97.38 70 VAL A N 1
ATOM 541 C CA . VAL A 1 70 ? -6.493 5.064 6.474 1.00 97.38 70 VAL A CA 1
ATOM 542 C C . VAL A 1 70 ? -5.912 6.347 5.880 1.00 97.38 70 VAL A C 1
ATOM 544 O O . VAL A 1 70 ? -6.262 7.460 6.282 1.00 97.38 70 VAL A O 1
ATOM 547 N N . ARG A 1 71 ? -5.014 6.190 4.909 1.00 97.25 71 ARG A N 1
ATOM 548 C CA . ARG A 1 71 ? -4.536 7.228 3.995 1.00 97.25 71 ARG A CA 1
ATOM 549 C C . ARG A 1 71 ? -4.833 6.783 2.573 1.00 97.25 71 ARG A C 1
ATOM 551 O O . ARG A 1 71 ? -4.589 5.637 2.199 1.00 97.25 71 ARG A O 1
ATOM 558 N N . ILE A 1 72 ? -5.349 7.716 1.788 1.00 96.44 72 ILE A N 1
ATOM 559 C CA . ILE A 1 72 ? -5.648 7.525 0.372 1.00 96.44 72 ILE A CA 1
ATOM 560 C C . ILE A 1 72 ? -4.598 8.327 -0.394 1.00 96.44 72 ILE A C 1
ATOM 562 O O . ILE A 1 72 ? -4.479 9.527 -0.173 1.00 96.44 72 ILE A O 1
ATOM 566 N N . ASP A 1 73 ? -3.799 7.680 -1.236 1.00 93.00 73 ASP A N 1
ATOM 567 C CA . ASP A 1 73 ? -2.750 8.319 -2.049 1.00 93.00 73 ASP A CA 1
ATOM 568 C C . ASP A 1 73 ? -1.716 9.144 -1.258 1.00 93.00 73 ASP A C 1
ATOM 570 O O . ASP A 1 73 ? -1.341 10.250 -1.645 1.00 93.00 73 ASP A O 1
ATOM 574 N N . ARG A 1 74 ? -1.278 8.639 -0.095 1.00 87.31 74 ARG A N 1
ATOM 575 C CA . ARG A 1 74 ? -0.334 9.335 0.810 1.00 87.31 74 ARG A CA 1
ATOM 576 C C . ARG A 1 74 ? -0.813 10.706 1.302 1.00 87.31 74 ARG A C 1
ATOM 578 O O . ARG A 1 74 ? -0.014 11.514 1.775 1.00 87.31 74 ARG A O 1
ATOM 585 N N . THR A 1 75 ? -2.114 10.971 1.224 1.00 93.50 75 THR A N 1
ATOM 586 C CA . THR A 1 75 ? -2.719 12.171 1.806 1.00 93.50 75 THR A CA 1
ATOM 587 C C . THR A 1 75 ? -2.879 12.032 3.327 1.00 93.50 75 THR A C 1
ATOM 589 O O . THR A 1 75 ? -2.332 11.122 3.961 1.00 93.50 75 THR A O 1
ATOM 592 N N . ARG A 1 76 ? -3.602 12.974 3.946 1.00 94.19 76 ARG A N 1
ATOM 593 C CA . ARG A 1 76 ? -3.798 13.012 5.398 1.00 94.19 76 ARG A CA 1
ATOM 594 C C . ARG A 1 76 ? -4.420 11.717 5.927 1.00 94.19 76 ARG A C 1
ATOM 596 O O . ARG A 1 76 ? -5.283 11.109 5.299 1.00 94.19 76 ARG A O 1
ATOM 603 N N . LYS A 1 77 ? -4.017 11.364 7.143 1.00 95.44 77 LYS A N 1
ATOM 604 C CA . LYS A 1 77 ? -4.584 10.268 7.926 1.00 95.44 77 LYS A CA 1
ATOM 605 C C . LYS A 1 77 ? -6.021 10.609 8.329 1.00 95.44 77 LYS A C 1
ATOM 607 O O . LYS A 1 77 ? -6.265 11.685 8.872 1.00 95.44 77 LYS A O 1
ATOM 612 N N . ILE A 1 78 ? -6.958 9.707 8.054 1.00 95.81 78 ILE A N 1
ATOM 613 C CA . ILE A 1 78 ? -8.362 9.811 8.472 1.00 95.81 78 ILE A CA 1
ATOM 614 C C . ILE A 1 78 ? -8.810 8.509 9.148 1.00 95.81 78 ILE A C 1
ATOM 616 O O . ILE A 1 78 ? -8.258 7.454 8.829 1.00 95.81 78 ILE A O 1
ATOM 620 N N . PRO A 1 79 ? -9.772 8.545 10.086 1.00 95.12 79 PRO A N 1
ATOM 621 C CA . PRO A 1 79 ? -10.309 7.325 10.685 1.00 95.12 79 PRO A CA 1
ATOM 622 C C . PRO A 1 79 ? -10.870 6.382 9.618 1.00 95.12 79 PRO A C 1
ATOM 624 O O . PRO A 1 79 ? -11.534 6.830 8.677 1.00 95.12 79 PRO A O 1
ATOM 627 N N . ILE A 1 80 ? -10.639 5.074 9.774 1.00 95.44 80 ILE A N 1
ATOM 628 C CA . ILE A 1 80 ? -11.128 4.062 8.821 1.00 95.44 80 ILE A CA 1
ATOM 629 C C . ILE A 1 80 ? -12.655 4.110 8.662 1.00 95.44 80 ILE A C 1
ATOM 631 O O . ILE A 1 80 ? -13.187 3.837 7.587 1.00 95.44 80 ILE A O 1
ATOM 635 N N . THR A 1 81 ? -13.364 4.537 9.709 1.00 94.06 81 THR A N 1
ATOM 636 C CA . THR A 1 81 ? -14.823 4.680 9.733 1.00 94.06 81 THR A CA 1
ATOM 637 C C . THR A 1 81 ? -15.345 5.634 8.659 1.00 94.06 81 THR A C 1
ATOM 639 O O . THR A 1 81 ? -16.440 5.417 8.146 1.00 94.06 81 THR A O 1
ATOM 642 N N . ILE A 1 82 ? -14.567 6.645 8.250 1.00 93.94 82 ILE A N 1
ATOM 643 C CA . ILE A 1 82 ? -14.949 7.562 7.164 1.00 93.94 82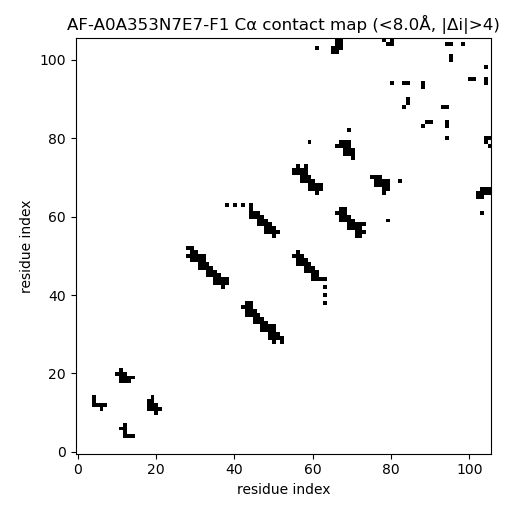 ILE A CA 1
ATOM 644 C C . ILE A 1 82 ? -15.000 6.823 5.825 1.00 93.94 82 ILE A C 1
ATOM 646 O O . ILE A 1 82 ? -15.965 6.973 5.077 1.00 93.94 82 ILE A O 1
ATOM 650 N N . LEU A 1 83 ? -13.991 5.996 5.537 1.00 94.00 83 LEU A N 1
ATOM 651 C CA . LEU A 1 83 ? -13.969 5.186 4.320 1.00 94.00 83 LEU A CA 1
ATOM 652 C C . LEU A 1 83 ? -15.104 4.156 4.326 1.00 94.00 83 LEU A C 1
ATOM 654 O O . LEU A 1 83 ? -15.803 4.013 3.331 1.00 94.00 83 LEU A O 1
ATOM 658 N N . LEU A 1 84 ? -15.324 3.483 5.457 1.00 94.12 84 LEU A N 1
ATOM 659 C CA . LEU A 1 84 ? -16.386 2.484 5.610 1.00 94.12 84 LEU A CA 1
ATOM 660 C C . LEU A 1 84 ? -17.780 3.082 5.369 1.00 94.12 84 LEU A C 1
ATOM 662 O O . LEU A 1 84 ? -18.592 2.488 4.659 1.00 94.12 84 LEU A O 1
ATOM 666 N N . LYS A 1 85 ? -18.030 4.291 5.885 1.00 93.31 85 LYS A N 1
ATOM 667 C CA . LYS A 1 85 ? -19.259 5.046 5.605 1.00 93.31 85 LYS A CA 1
ATOM 668 C C . LYS A 1 85 ? -19.396 5.398 4.131 1.00 93.31 85 LYS A C 1
ATOM 670 O O . LYS A 1 85 ? -20.454 5.181 3.552 1.00 93.31 85 LYS A O 1
ATOM 675 N N . ALA A 1 86 ? -18.319 5.871 3.504 1.00 93.12 86 ALA A N 1
ATOM 676 C CA . ALA A 1 86 ? -18.307 6.169 2.072 1.00 93.12 86 ALA A CA 1
ATOM 677 C C . ALA A 1 86 ? -18.547 4.924 1.192 1.00 93.12 86 ALA A C 1
ATOM 679 O O . ALA A 1 86 ? -19.020 5.057 0.067 1.00 93.12 86 ALA A O 1
ATOM 680 N N . MET A 1 87 ? -18.256 3.722 1.702 1.00 92.62 87 MET A N 1
ATOM 681 C CA .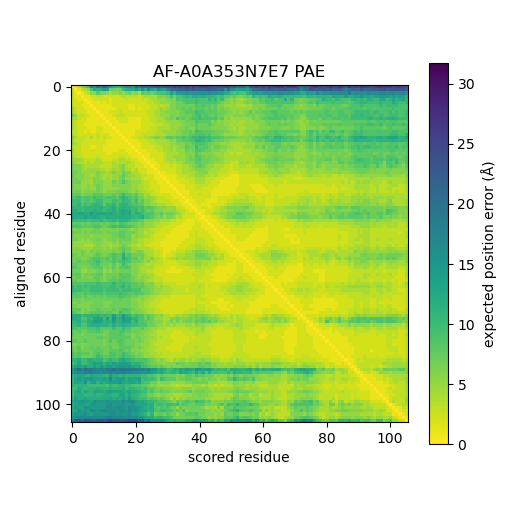 MET A 1 87 ? -18.504 2.439 1.031 1.00 92.62 87 MET A CA 1
ATOM 682 C C . MET A 1 87 ? -19.912 1.863 1.273 1.00 92.62 87 MET A C 1
ATOM 684 O O . MET A 1 87 ? -20.202 0.776 0.775 1.00 92.62 87 MET A O 1
ATOM 688 N N . GLY A 1 88 ? -20.785 2.564 2.007 1.00 91.50 88 GLY A N 1
ATOM 689 C CA . GLY A 1 88 ? -22.191 2.180 2.189 1.00 91.50 88 GLY A CA 1
ATOM 690 C C . GLY A 1 88 ? -22.580 1.711 3.594 1.00 91.50 88 GLY A C 1
ATOM 691 O O . GLY A 1 88 ? -23.706 1.263 3.780 1.00 91.50 88 GLY A O 1
ATOM 692 N N . LEU A 1 89 ? -21.694 1.812 4.594 1.00 91.69 89 LEU A N 1
ATOM 693 C CA . LEU A 1 89 ? -22.067 1.621 6.003 1.00 91.69 89 LEU A CA 1
ATOM 694 C C . LEU A 1 89 ? -22.538 2.958 6.591 1.00 91.69 89 LEU A C 1
ATOM 696 O O . LEU A 1 89 ? -21.781 3.662 7.253 1.00 91.69 89 LEU A O 1
ATOM 700 N N . GLU A 1 90 ? -23.779 3.335 6.288 1.00 85.69 90 GLU A N 1
ATOM 701 C CA . GLU A 1 90 ? -24.309 4.701 6.421 1.00 85.69 90 GLU A CA 1
ATOM 702 C C . GLU A 1 90 ? -24.278 5.269 7.849 1.00 85.69 90 GLU A C 1
ATOM 704 O O . GLU A 1 90 ? -24.198 6.485 8.035 1.00 85.69 90 GLU A O 1
ATOM 709 N N . ASN A 1 91 ? -24.319 4.416 8.875 1.00 87.62 91 ASN A N 1
ATOM 710 C CA . ASN A 1 91 ? -24.342 4.850 10.270 1.00 87.62 91 ASN A CA 1
ATOM 711 C C . ASN A 1 91 ? -23.359 4.070 11.159 1.00 87.62 91 ASN A C 1
ATOM 713 O O . ASN A 1 91 ? -22.906 2.974 10.833 1.00 87.62 91 ASN A O 1
ATOM 717 N N . ASN A 1 92 ? -23.022 4.659 12.313 1.00 86.94 92 ASN A N 1
ATOM 718 C CA . ASN A 1 92 ? -22.076 4.062 13.263 1.00 86.94 92 ASN A CA 1
ATOM 719 C C . ASN A 1 92 ? -22.545 2.694 13.771 1.00 86.94 92 ASN A C 1
ATOM 721 O O . ASN A 1 92 ? -21.709 1.831 14.004 1.00 86.94 92 ASN A O 1
ATOM 725 N N . VAL A 1 93 ? -23.857 2.495 13.927 1.00 87.81 93 VAL A N 1
ATOM 726 C CA . VAL A 1 93 ? -24.423 1.231 14.417 1.00 87.81 93 VAL A CA 1
ATOM 727 C C . VAL A 1 93 ? -24.110 0.102 13.437 1.00 87.81 93 VAL A C 1
ATOM 729 O O . VAL A 1 93 ? -23.571 -0.914 13.850 1.00 87.81 93 VAL A O 1
ATOM 732 N N . GLN A 1 94 ? -24.314 0.316 12.135 1.00 87.94 94 GLN A N 1
ATOM 733 C CA . GLN A 1 94 ? -23.981 -0.660 11.094 1.00 87.94 94 GLN A CA 1
ATOM 734 C C . GLN A 1 94 ? -22.486 -0.978 11.047 1.00 87.94 94 GLN A C 1
ATOM 736 O O . GLN A 1 94 ? -22.111 -2.139 10.906 1.00 87.94 94 GLN A O 1
ATOM 741 N N . VAL A 1 95 ? -21.622 0.038 11.166 1.00 89.31 95 VAL A N 1
ATOM 742 C CA . VAL A 1 95 ? -20.168 -0.178 11.226 1.00 89.31 95 VAL A CA 1
ATOM 743 C C . VAL A 1 95 ? -19.819 -1.044 12.438 1.00 89.31 95 VAL A C 1
ATOM 745 O O . VAL A 1 95 ? -19.127 -2.051 12.306 1.00 89.31 95 VAL A O 1
ATOM 748 N N . LEU A 1 96 ? -20.329 -0.689 13.612 1.00 89.44 96 LEU A N 1
ATOM 749 C CA . LEU A 1 96 ? -20.053 -1.400 14.853 1.00 89.44 96 LEU A CA 1
ATOM 750 C C . LEU A 1 96 ? -20.593 -2.836 14.834 1.00 89.44 96 LEU A C 1
ATOM 752 O O . LEU A 1 96 ? -19.853 -3.760 15.163 1.00 89.44 96 LEU A O 1
ATOM 756 N N . GLU A 1 97 ? -21.824 -3.054 14.374 1.00 89.25 97 GLU A N 1
ATOM 757 C CA . GLU A 1 97 ? -22.413 -4.389 14.210 1.00 89.25 97 GLU A CA 1
ATOM 758 C C . GLU A 1 97 ? -21.606 -5.241 13.227 1.00 89.25 97 GLU A C 1
ATOM 760 O O . GLU A 1 97 ? -21.281 -6.394 13.518 1.00 89.25 97 GLU A O 1
ATOM 765 N N . ARG A 1 98 ? -21.210 -4.667 12.082 1.00 89.50 98 ARG A N 1
ATOM 766 C CA . ARG A 1 98 ? -20.482 -5.389 11.030 1.00 89.50 98 ARG A CA 1
ATOM 767 C C . ARG A 1 98 ? -19.120 -5.902 11.487 1.00 89.50 98 ARG A C 1
ATOM 769 O O . ARG A 1 98 ? -18.662 -6.926 10.966 1.00 89.50 98 ARG A O 1
ATOM 776 N N . TYR A 1 99 ? -18.491 -5.188 12.417 1.00 90.00 99 TYR A N 1
ATOM 777 C CA . TYR A 1 99 ? -17.159 -5.483 12.938 1.00 90.00 99 TYR A CA 1
ATOM 778 C C . TYR A 1 99 ? -17.147 -5.854 14.432 1.00 90.00 99 TYR A C 1
ATOM 780 O O . TYR A 1 99 ? -16.093 -5.820 15.065 1.00 90.00 99 TYR A O 1
ATOM 788 N N . GLY A 1 100 ? -18.294 -6.232 15.006 1.00 89.12 100 GLY A N 1
ATOM 789 C CA . GLY A 1 100 ? -18.378 -6.791 16.360 1.00 89.12 100 GLY A CA 1
ATOM 790 C C . GLY A 1 100 ? -17.960 -5.836 17.483 1.00 89.12 100 GLY A C 1
ATOM 791 O O . GLY A 1 100 ? -17.345 -6.274 18.451 1.00 89.12 100 GLY A O 1
ATOM 792 N N . ASN A 1 101 ? -18.268 -4.541 17.363 1.00 85.69 101 ASN A N 1
ATOM 793 C CA . ASN A 1 101 ? -17.919 -3.494 18.333 1.00 85.69 101 ASN A CA 1
ATOM 794 C C . ASN A 1 101 ? -16.410 -3.386 18.628 1.00 85.69 101 ASN A C 1
ATOM 796 O O . ASN A 1 101 ? -16.009 -3.010 19.732 1.00 85.69 101 ASN A O 1
ATOM 800 N N . HIS A 1 102 ? -15.556 -3.731 17.660 1.00 87.06 102 HIS A N 1
ATOM 801 C CA . HIS A 1 102 ? -14.111 -3.695 17.854 1.00 87.06 102 HIS A CA 1
ATOM 802 C C . HIS A 1 102 ? -13.619 -2.265 18.139 1.00 87.06 102 HIS A C 1
ATOM 804 O O . HIS A 1 102 ? -13.857 -1.351 17.353 1.00 87.06 102 HIS A O 1
ATOM 810 N N . GLN A 1 103 ? -12.876 -2.079 19.236 1.00 83.62 103 GLN A N 1
ATOM 811 C CA . GLN A 1 103 ? -12.461 -0.754 19.731 1.00 83.62 103 GLN A CA 1
ATOM 812 C C . GLN A 1 103 ? -11.612 0.046 18.736 1.00 83.62 103 GLN A C 1
ATOM 814 O O . GLN A 1 103 ? -11.679 1.267 18.711 1.00 83.62 103 GLN A O 1
ATOM 819 N N . ALA A 1 104 ? -10.866 -0.642 17.872 1.00 83.25 104 ALA A N 1
ATOM 820 C CA . ALA A 1 104 ? -10.077 0.005 16.825 1.00 83.25 104 ALA A CA 1
ATOM 821 C C . ALA A 1 104 ? -10.893 0.688 15.715 1.00 83.25 104 ALA A C 1
ATOM 823 O O . ALA A 1 104 ? -10.334 1.444 14.923 1.00 83.25 104 ALA A O 1
ATOM 824 N N . ILE A 1 105 ? -12.189 0.383 15.613 1.00 81.25 105 ILE A N 1
ATOM 825 C CA . ILE A 1 105 ? -13.099 0.899 14.588 1.00 81.25 105 ILE A CA 1
ATOM 826 C C . ILE A 1 105 ? -14.046 1.884 15.279 1.00 81.25 105 ILE A C 1
ATOM 828 O O . ILE A 1 105 ? -15.229 1.605 15.477 1.00 81.25 105 ILE A O 1
ATOM 832 N N . GLN A 1 106 ? -13.492 3.021 15.700 1.00 66.38 106 GLN A N 1
ATOM 833 C CA . GLN A 1 106 ? -14.212 4.126 16.339 1.00 66.38 106 GLN A CA 1
ATOM 834 C C . GLN A 1 106 ? -13.923 5.437 15.603 1.00 66.38 106 GLN A C 1
ATOM 836 O O . GLN A 1 1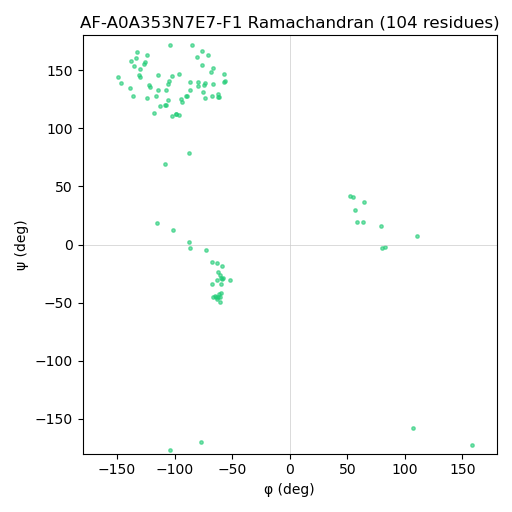06 ? -12.756 5.667 15.216 1.00 66.38 106 GLN A O 1
#

Solvent-accessible surface area (backbone atoms only — not comparable to full-atom values): 6540 Å² total; per-residue (Å²): 136,82,88,78,85,62,72,46,99,84,65,32,35,70,58,95,88,38,82,44,72,83,79,88,82,89,73,86,73,60,46,78,47,78,47,77,49,70,46,96,88,69,46,79,32,49,34,40,37,40,40,52,90,74,77,72,37,40,38,34,37,44,47,98,82,53,42,36,30,32,22,59,63,84,46,74,80,40,50,39,58,59,58,47,32,76,73,68,35,83,43,70,64,54,48,29,62,76,57,71,62,43,79,34,70,104

Sequence (106 aa):
MGDFPLMTEKGTFIINGAERVIVSQLVRSPGVYFGKSIDTSGKTIYSAIIIPNRGTWLEMEFDANDVLYVRIDRTRKIPITILLKAMGLENNVQVLERYGNHQAIQ

Foldseek 3Di:
DDDDWDADPVQWTQDPNDTGHDDDDDDDDFDKDKDWDQDPVRDIKIKIWGGHPDDWIWIWIADPVLAIWIDIRPDDIDGVLVVVCVVPCVDPVSQCVVVVNDPNRD